Protein AF-W4GS28-F1 (afdb_monomer_lite)

Radius of gyration: 33.22 Å; chains: 1; bounding box: 72×48×75 Å

Sequence (101 aa):
MKVNGDNAYKIPHMAKVKKSRQGSLPRNVVCPREVYDMARASLAGVDTAAVVRACASELEMAASLNELSFELECIALNSESSDDVMSVLNDIGIEPISIDE

Organism: Aphanomyces astaci (NCBI:txid112090)

Structure (mmCIF, N/CA/C/O backbone):
data_AF-W4GS28-F1
#
_entry.id   AF-W4GS28-F1
#
loop_
_atom_site.group_PDB
_atom_site.id
_atom_site.type_symbol
_atom_site.label_atom_id
_atom_site.label_alt_id
_atom_site.label_comp_id
_atom_site.label_asym_id
_atom_site.label_entity_id
_atom_site.label_seq_id
_atom_site.pdbx_PDB_ins_code
_atom_site.Cartn_x
_atom_site.Cartn_y
_atom_site.Cartn_z
_atom_site.occupancy
_atom_site.B_iso_or_equiv
_atom_site.auth_seq_id
_atom_site.auth_comp_id
_atom_site.auth_asym_id
_atom_site.auth_atom_id
_atom_site.pdbx_PDB_model_num
ATOM 1 N N . MET A 1 1 ? 30.002 22.942 -20.732 1.00 42.41 1 MET A N 1
ATOM 2 C CA . MET A 1 1 ? 28.977 22.836 -19.672 1.00 42.41 1 MET A CA 1
ATOM 3 C C . MET A 1 1 ? 29.648 22.271 -18.424 1.00 42.41 1 MET A C 1
ATOM 5 O O . MET A 1 1 ? 29.962 21.090 -18.402 1.00 42.41 1 MET A O 1
ATOM 9 N N . LYS A 1 2 ? 30.007 23.125 -17.454 1.00 45.38 2 LYS A N 1
ATOM 10 C CA . LYS A 1 2 ? 30.579 22.690 -16.168 1.00 45.38 2 LYS A CA 1
ATOM 11 C C . LYS A 1 2 ? 29.417 22.337 -15.243 1.00 45.38 2 LYS A C 1
ATOM 13 O O . LYS A 1 2 ? 28.647 23.218 -14.881 1.00 45.38 2 LYS A O 1
ATOM 18 N N . VAL A 1 3 ? 29.272 21.059 -14.914 1.00 45.31 3 VAL A N 1
ATOM 19 C CA . VAL A 1 3 ? 28.339 20.605 -13.878 1.00 45.31 3 VAL A CA 1
ATOM 20 C C . VAL A 1 3 ? 29.000 20.819 -12.519 1.00 45.31 3 VAL A C 1
ATOM 22 O O . VAL A 1 3 ? 29.895 20.073 -12.135 1.00 45.31 3 VAL A O 1
ATOM 25 N N . ASN A 1 4 ? 28.588 21.882 -11.827 1.00 42.62 4 ASN A N 1
ATOM 26 C CA . ASN A 1 4 ? 28.872 22.082 -10.410 1.00 42.62 4 ASN A CA 1
ATOM 27 C C . ASN A 1 4 ? 27.854 21.261 -9.608 1.00 42.62 4 ASN A C 1
ATOM 29 O O . ASN A 1 4 ? 26.682 21.621 -9.556 1.00 42.62 4 ASN A O 1
ATOM 33 N N . GLY A 1 5 ? 28.307 20.172 -8.996 1.00 46.22 5 GLY A N 1
ATOM 34 C CA . GLY A 1 5 ? 27.572 19.449 -7.963 1.00 46.22 5 GLY A CA 1
ATOM 35 C C . GLY A 1 5 ? 28.583 18.913 -6.961 1.00 46.22 5 GLY A C 1
ATOM 36 O O . GLY A 1 5 ? 29.465 18.136 -7.331 1.00 46.22 5 GLY A O 1
ATOM 37 N N . ASP A 1 6 ? 28.521 19.385 -5.722 1.00 46.41 6 ASP A N 1
ATOM 38 C CA . ASP A 1 6 ? 29.303 18.827 -4.633 1.00 46.41 6 ASP A CA 1
ATOM 39 C C . ASP A 1 6 ? 28.721 17.458 -4.241 1.00 46.41 6 ASP A C 1
ATOM 41 O O . ASP A 1 6 ? 27.514 17.243 -4.164 1.00 46.41 6 ASP A O 1
ATOM 45 N N . ASN A 1 7 ? 29.589 16.472 -4.018 1.00 46.69 7 ASN A N 1
ATOM 46 C CA . ASN A 1 7 ? 29.184 15.127 -3.592 1.00 46.69 7 ASN A CA 1
ATOM 47 C C . ASN A 1 7 ? 28.851 15.103 -2.084 1.00 46.69 7 ASN A C 1
ATOM 49 O O . ASN A 1 7 ? 29.380 14.273 -1.342 1.00 46.69 7 ASN A O 1
ATOM 53 N N . ALA A 1 8 ? 28.008 16.030 -1.614 1.00 46.19 8 ALA A N 1
ATOM 54 C CA . ALA A 1 8 ? 27.649 16.174 -0.200 1.00 46.19 8 ALA A CA 1
ATOM 55 C C . ALA A 1 8 ? 26.852 14.974 0.345 1.00 46.19 8 ALA A C 1
ATOM 57 O O . ALA A 1 8 ? 26.868 14.701 1.544 1.00 46.19 8 ALA A O 1
ATOM 58 N N . TYR A 1 9 ? 26.234 14.181 -0.528 1.00 49.62 9 TYR A N 1
ATOM 59 C CA . TYR A 1 9 ? 25.717 12.870 -0.163 1.00 49.62 9 TYR A CA 1
ATOM 60 C C . TYR A 1 9 ? 26.805 11.845 -0.454 1.00 49.62 9 TYR A C 1
ATOM 62 O O . TYR A 1 9 ? 27.058 11.503 -1.610 1.00 49.62 9 TYR A O 1
ATOM 70 N N . LYS A 1 10 ? 27.472 11.350 0.596 1.00 50.41 10 LYS A N 1
ATOM 71 C CA . LYS A 1 10 ? 28.317 10.155 0.502 1.00 50.41 10 LYS A CA 1
ATOM 72 C C . LYS A 1 10 ? 27.470 9.039 -0.106 1.00 50.41 10 LYS A C 1
ATOM 74 O O . LYS A 1 10 ? 26.721 8.375 0.606 1.00 50.41 10 LYS A O 1
ATOM 79 N N . ILE A 1 11 ? 27.597 8.829 -1.416 1.00 55.09 11 ILE A N 1
ATOM 80 C CA . ILE A 1 11 ? 27.133 7.615 -2.082 1.00 55.09 11 ILE A CA 1
ATOM 81 C C . ILE A 1 11 ? 27.655 6.472 -1.210 1.00 55.09 11 ILE A C 1
ATOM 83 O O . ILE A 1 11 ? 28.872 6.450 -0.976 1.00 55.09 11 ILE A O 1
ATOM 87 N N . PRO A 1 12 ? 26.797 5.572 -0.685 1.00 55.41 12 PRO A N 1
ATOM 88 C CA . PRO A 1 12 ? 27.250 4.469 0.144 1.00 55.41 12 PRO A CA 1
ATOM 89 C C . PRO A 1 12 ? 28.410 3.819 -0.586 1.00 55.41 12 PRO A C 1
ATOM 91 O O . PRO A 1 12 ? 28.261 3.375 -1.730 1.00 55.41 12 PRO A O 1
ATOM 94 N N . HIS A 1 13 ? 29.599 3.874 0.016 1.00 58.72 13 HIS A N 1
ATOM 95 C CA . HIS A 1 13 ? 30.804 3.372 -0.615 1.00 58.72 13 HIS A CA 1
ATOM 96 C C . HIS A 1 13 ? 30.653 1.852 -0.582 1.00 58.72 13 HIS A C 1
ATOM 98 O O . HIS A 1 13 ? 31.130 1.189 0.333 1.00 58.72 13 HIS A O 1
ATOM 104 N N . MET A 1 14 ? 29.923 1.298 -1.559 1.00 65.81 14 MET A N 1
ATOM 105 C CA . MET A 1 14 ? 29.505 -0.107 -1.704 1.00 65.81 14 MET A CA 1
ATO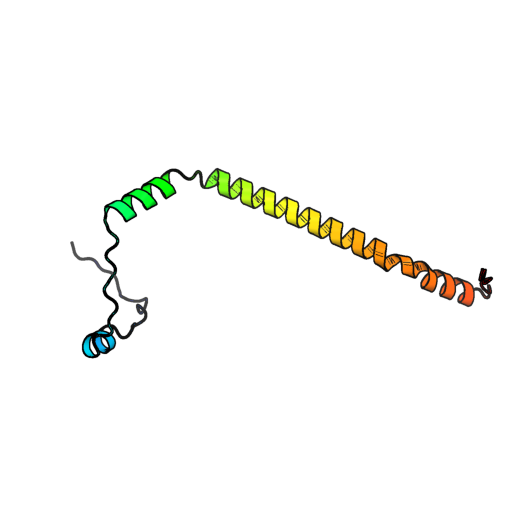M 106 C C . MET A 1 14 ? 30.698 -1.053 -1.925 1.00 65.81 14 MET A C 1
ATOM 108 O O . MET A 1 14 ? 30.573 -2.132 -2.504 1.00 65.81 14 MET A O 1
ATOM 112 N N . ALA A 1 15 ? 31.885 -0.600 -1.520 1.00 75.31 15 ALA A N 1
ATOM 113 C CA . ALA A 1 15 ? 33.176 -1.213 -1.675 1.00 75.31 15 ALA A CA 1
ATOM 114 C C . ALA A 1 15 ? 33.409 -1.657 -3.123 1.00 75.31 15 ALA A C 1
ATOM 116 O O . ALA A 1 15 ? 34.039 -2.681 -3.345 1.00 75.31 15 ALA A O 1
ATOM 117 N N . LYS A 1 16 ? 32.911 -0.895 -4.116 1.00 72.81 16 LYS A N 1
ATOM 118 C CA . LYS A 1 16 ? 32.949 -1.281 -5.539 1.00 72.81 16 LYS A CA 1
ATOM 119 C C . LYS A 1 16 ? 34.367 -1.638 -5.991 1.00 72.81 16 LYS A C 1
ATOM 121 O O . LYS A 1 16 ? 34.565 -2.649 -6.650 1.00 72.81 16 LYS A O 1
ATOM 126 N N . VAL A 1 17 ? 35.364 -0.873 -5.541 1.00 75.12 17 VAL A N 1
ATOM 127 C CA . VAL A 1 17 ? 36.788 -1.154 -5.789 1.00 75.12 17 VAL A CA 1
ATOM 128 C C . VAL A 1 17 ? 37.241 -2.467 -5.132 1.00 75.12 17 VAL A C 1
ATOM 130 O O . VAL A 1 17 ? 37.891 -3.278 -5.783 1.00 75.12 17 VAL A O 1
ATOM 133 N N . LYS A 1 18 ? 36.870 -2.720 -3.868 1.00 80.19 18 LYS A N 1
ATOM 134 C CA . LYS A 1 18 ? 37.193 -3.966 -3.143 1.00 80.19 18 LYS A CA 1
ATOM 135 C C . LYS A 1 18 ? 36.521 -5.184 -3.787 1.00 80.19 18 LYS A C 1
ATOM 137 O O . LYS A 1 18 ? 37.191 -6.179 -4.026 1.00 80.19 18 LYS A O 1
ATOM 142 N N . LYS A 1 19 ? 35.230 -5.085 -4.116 1.00 75.94 19 LYS A N 1
ATOM 143 C CA . LYS A 1 19 ? 34.465 -6.135 -4.801 1.00 75.94 19 LYS A CA 1
ATOM 144 C C . LYS A 1 19 ? 35.008 -6.406 -6.204 1.00 75.94 19 LYS A C 1
ATOM 146 O O . LYS A 1 19 ? 35.102 -7.557 -6.599 1.00 75.94 19 LYS A O 1
ATOM 151 N N . SER A 1 20 ? 35.441 -5.366 -6.923 1.00 74.62 20 SER A N 1
ATOM 152 C CA . SER A 1 20 ? 36.089 -5.509 -8.235 1.00 74.62 20 SER A CA 1
ATOM 153 C C . SER A 1 20 ? 37.389 -6.306 -8.132 1.00 74.62 20 SER A C 1
ATOM 155 O O . SER A 1 20 ? 37.560 -7.292 -8.841 1.00 74.62 20 SER A O 1
ATOM 157 N N . ARG A 1 21 ? 38.258 -5.964 -7.165 1.00 83.00 21 ARG A N 1
ATOM 158 C CA . ARG A 1 21 ? 39.486 -6.730 -6.875 1.00 83.00 21 ARG A CA 1
ATOM 159 C C . ARG A 1 21 ? 39.206 -8.189 -6.500 1.00 83.00 21 ARG A C 1
ATOM 161 O O . ARG A 1 21 ? 40.029 -9.048 -6.778 1.00 83.00 21 ARG A O 1
ATOM 168 N N . GLN A 1 22 ? 38.066 -8.458 -5.866 1.00 86.69 22 GLN A N 1
ATOM 169 C CA . GLN A 1 22 ? 37.626 -9.800 -5.470 1.00 86.69 22 GLN A CA 1
ATOM 170 C C . GLN A 1 22 ? 36.823 -10.531 -6.563 1.00 86.69 22 GLN A C 1
ATOM 172 O O . GLN A 1 22 ? 36.324 -11.621 -6.304 1.00 86.69 22 GLN A O 1
ATOM 177 N N . GLY A 1 23 ? 36.628 -9.936 -7.748 1.00 80.38 23 GLY A N 1
ATOM 178 C CA . GLY A 1 23 ? 35.780 -10.497 -8.811 1.00 80.38 23 GLY A CA 1
ATOM 179 C C . GLY A 1 23 ? 34.288 -10.598 -8.456 1.00 80.38 23 GLY A C 1
ATOM 180 O O . GLY A 1 23 ? 33.505 -11.135 -9.230 1.00 80.38 23 GLY A O 1
ATOM 181 N N . SER A 1 24 ? 33.878 -10.067 -7.303 1.00 81.19 24 SER A N 1
ATOM 182 C CA . SER A 1 24 ? 32.522 -10.137 -6.751 1.00 81.19 24 SER A CA 1
ATOM 183 C C . SER A 1 24 ? 31.730 -8.848 -6.960 1.00 81.19 24 SER A C 1
ATOM 185 O O . SER A 1 24 ? 30.679 -8.652 -6.345 1.00 81.19 24 SER A O 1
ATOM 187 N N . LEU A 1 25 ? 32.237 -7.925 -7.790 1.00 75.69 25 LEU A N 1
ATOM 188 C CA . LEU A 1 25 ? 31.494 -6.727 -8.158 1.00 75.69 25 LEU A CA 1
ATOM 189 C 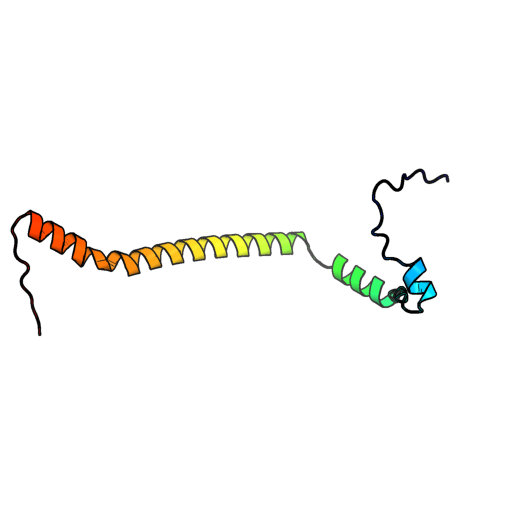C . LEU A 1 25 ? 30.273 -7.167 -8.968 1.00 75.69 25 LEU A C 1
ATOM 191 O O . LEU A 1 25 ? 30.455 -7.704 -10.063 1.00 75.69 25 LEU A O 1
ATOM 195 N N . PRO A 1 26 ? 29.043 -6.940 -8.469 1.00 74.69 26 PRO A N 1
ATOM 196 C CA . PRO A 1 26 ? 27.860 -7.245 -9.249 1.00 74.69 26 PRO A CA 1
ATOM 197 C C . PRO A 1 26 ? 27.966 -6.498 -10.574 1.00 74.69 26 PRO A C 1
ATOM 199 O O . PRO A 1 26 ? 28.268 -5.298 -10.584 1.00 74.69 26 PRO A O 1
ATOM 202 N N . ARG A 1 27 ? 27.754 -7.197 -11.693 1.00 68.38 27 ARG A N 1
ATOM 203 C CA . ARG A 1 27 ? 27.591 -6.515 -12.977 1.00 68.38 27 ARG A CA 1
ATOM 204 C C . ARG A 1 27 ? 26.470 -5.500 -12.787 1.00 68.38 27 ARG A C 1
ATOM 206 O O . ARG A 1 27 ? 25.411 -5.859 -12.274 1.00 68.38 27 ARG A O 1
ATOM 213 N N . ASN A 1 28 ? 26.702 -4.245 -13.178 1.00 63.28 28 ASN A N 1
ATOM 214 C CA . ASN A 1 28 ? 25.586 -3.333 -13.391 1.00 63.28 28 ASN A CA 1
ATOM 215 C C . ASN A 1 28 ? 24.653 -4.060 -14.359 1.00 63.28 28 ASN A C 1
ATOM 217 O O . ASN A 1 28 ? 25.033 -4.314 -15.503 1.00 63.28 28 ASN A O 1
ATOM 221 N N . VAL A 1 29 ? 23.480 -4.465 -13.882 1.00 62.81 29 VAL A N 1
ATOM 222 C CA . VAL A 1 29 ? 22.428 -4.984 -14.746 1.00 62.81 29 VAL A CA 1
ATOM 223 C C . VAL A 1 29 ? 21.954 -3.769 -15.521 1.00 62.81 29 VAL A C 1
ATOM 225 O O . VAL A 1 29 ? 21.184 -2.952 -15.025 1.00 62.81 29 VAL A O 1
ATOM 228 N N . VAL A 1 30 ? 22.537 -3.568 -16.701 1.00 74.12 30 VAL A N 1
ATOM 229 C CA . VAL A 1 30 ? 21.992 -2.616 -17.658 1.00 74.12 30 VAL A CA 1
ATOM 230 C C . VAL A 1 30 ? 20.615 -3.159 -17.995 1.00 74.12 30 VAL A C 1
ATOM 232 O O . VAL A 1 30 ? 20.503 -4.234 -18.583 1.00 74.12 30 VAL A O 1
ATOM 235 N N . CYS A 1 31 ? 19.576 -2.461 -17.539 1.00 80.19 31 CYS A N 1
ATOM 236 C CA . CYS A 1 31 ? 18.209 -2.808 -17.889 1.00 80.19 31 CYS A CA 1
ATOM 237 C C . CYS A 1 31 ? 18.092 -2.748 -19.420 1.00 80.19 31 CYS A C 1
ATOM 239 O O . CYS A 1 31 ? 18.438 -1.709 -19.997 1.00 80.19 31 CYS A O 1
ATOM 241 N N . PRO A 1 32 ? 17.662 -3.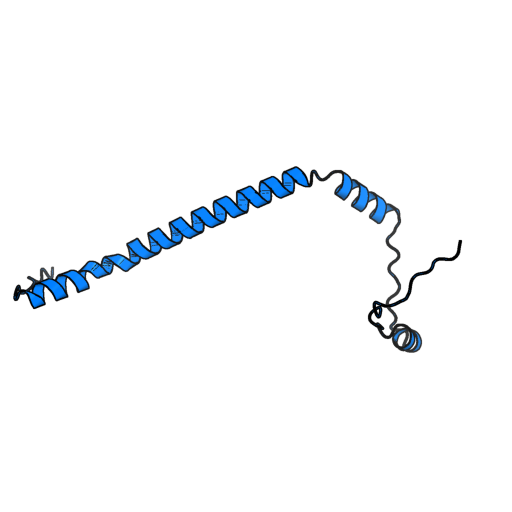832 -20.092 1.00 90.88 32 PRO A N 1
ATOM 242 C CA . PRO A 1 32 ? 17.410 -3.791 -21.522 1.00 90.88 32 PRO A CA 1
ATOM 243 C C . PRO A 1 32 ? 16.454 -2.649 -21.849 1.00 90.88 32 PRO A C 1
ATOM 245 O O . PRO A 1 32 ? 15.464 -2.431 -21.147 1.00 90.88 32 PRO A O 1
ATOM 248 N N . ARG A 1 33 ? 16.755 -1.910 -22.918 1.00 89.88 33 ARG A N 1
ATOM 249 C CA . ARG A 1 33 ? 16.015 -0.692 -23.265 1.00 89.88 33 ARG A CA 1
ATOM 250 C C . ARG A 1 33 ? 14.518 -0.959 -23.447 1.00 89.88 33 ARG A C 1
ATOM 252 O O . ARG A 1 33 ? 13.706 -0.179 -22.972 1.00 89.88 33 ARG A O 1
ATOM 259 N N . GLU A 1 34 ? 14.179 -2.101 -24.032 1.00 93.19 34 GLU A N 1
ATOM 260 C CA . GLU A 1 34 ? 12.799 -2.550 -24.236 1.00 93.19 34 GLU A CA 1
ATOM 261 C C . GLU A 1 34 ? 12.045 -2.768 -22.918 1.00 93.19 34 GLU A C 1
ATOM 263 O O . GLU A 1 34 ? 10.905 -2.331 -22.779 1.00 93.19 34 GLU A O 1
ATOM 268 N N . VAL A 1 35 ? 12.692 -3.379 -21.918 1.00 91.50 35 VAL A N 1
ATOM 269 C CA . VAL A 1 35 ? 12.103 -3.595 -20.584 1.00 91.50 35 VAL A CA 1
ATOM 270 C C . VAL A 1 35 ? 11.864 -2.257 -19.888 1.00 91.50 35 VAL A C 1
ATOM 272 O O . VAL A 1 35 ? 10.814 -2.045 -19.283 1.00 91.50 35 VAL A O 1
ATOM 275 N N . TYR A 1 36 ? 12.819 -1.332 -20.006 1.00 91.12 36 TYR A N 1
ATOM 276 C CA . TYR A 1 36 ? 12.673 0.017 -19.469 1.00 91.12 36 TYR A CA 1
ATOM 277 C C . TYR A 1 36 ? 11.513 0.773 -20.129 1.00 91.12 36 TYR A C 1
ATOM 279 O O . TYR A 1 36 ? 10.673 1.334 -19.426 1.00 91.12 36 TYR A O 1
ATOM 287 N N . ASP A 1 37 ? 11.447 0.776 -21.461 1.00 94.94 37 ASP A N 1
ATOM 288 C CA . ASP A 1 37 ? 10.419 1.508 -22.201 1.00 94.94 37 ASP A CA 1
ATOM 289 C C . ASP A 1 37 ? 9.021 0.913 -21.942 1.00 94.94 37 ASP A C 1
ATOM 291 O O . ASP A 1 37 ? 8.067 1.665 -21.748 1.00 94.94 37 ASP A O 1
ATOM 295 N N . MET A 1 38 ? 8.911 -0.415 -21.816 1.00 94.00 38 MET A N 1
ATOM 296 C CA 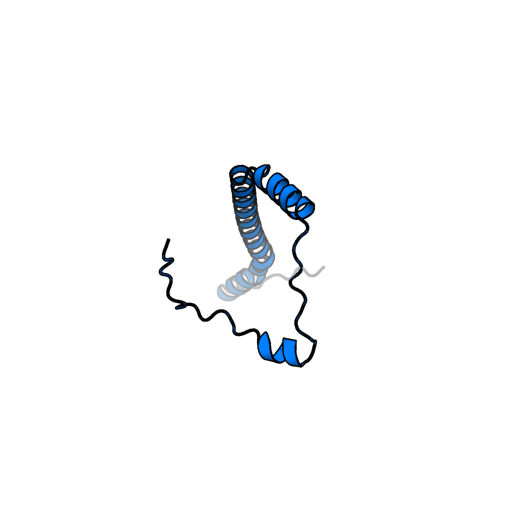. MET A 1 38 ? 7.675 -1.101 -21.423 1.00 94.00 38 MET A CA 1
ATOM 297 C C . MET A 1 38 ? 7.221 -0.711 -20.011 1.00 94.00 38 MET A C 1
ATOM 299 O O . MET A 1 38 ? 6.068 -0.326 -19.817 1.00 94.00 38 MET A O 1
ATOM 303 N N . ALA A 1 39 ? 8.120 -0.767 -19.024 1.00 90.88 39 ALA A N 1
ATOM 304 C CA . ALA A 1 39 ? 7.803 -0.384 -17.649 1.00 90.88 39 ALA A CA 1
ATOM 305 C C . ALA A 1 39 ? 7.418 1.098 -17.554 1.00 90.88 39 ALA A C 1
ATOM 307 O O . ALA A 1 39 ? 6.470 1.457 -16.857 1.00 90.88 39 ALA A O 1
ATOM 308 N N . ARG A 1 40 ? 8.116 1.962 -18.298 1.00 93.19 40 ARG A N 1
ATOM 309 C CA . ARG A 1 40 ? 7.817 3.392 -18.373 1.00 93.19 40 ARG A CA 1
ATOM 310 C C . ARG A 1 40 ? 6.452 3.659 -19.005 1.00 93.19 40 ARG A C 1
ATOM 312 O O . ARG A 1 40 ? 5.723 4.498 -18.490 1.00 93.19 40 ARG A O 1
ATOM 319 N N . ALA A 1 41 ? 6.110 2.973 -20.094 1.00 93.56 41 ALA A N 1
ATOM 320 C CA . ALA A 1 41 ? 4.800 3.095 -20.731 1.00 93.56 41 ALA A CA 1
ATOM 321 C C . ALA A 1 41 ? 3.679 2.612 -19.800 1.00 93.56 41 ALA A C 1
ATOM 323 O O . ALA A 1 41 ? 2.665 3.290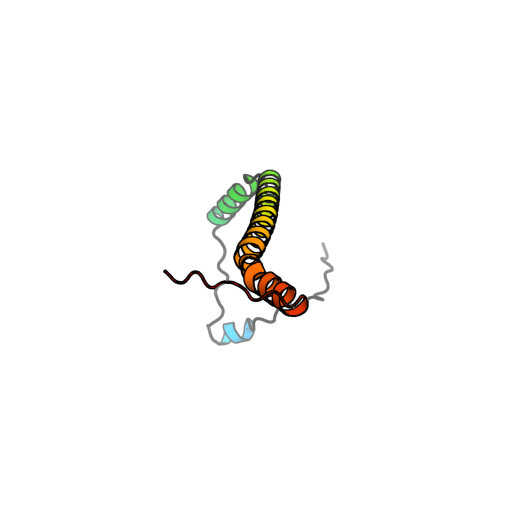 -19.668 1.00 93.56 41 ALA A O 1
ATOM 324 N N . SER A 1 42 ? 3.904 1.495 -19.102 1.00 91.81 42 SER A N 1
ATOM 325 C CA . SER A 1 42 ? 2.986 0.982 -18.081 1.00 91.81 42 SER A CA 1
ATOM 326 C C . SER A 1 42 ? 2.752 2.014 -16.972 1.00 91.81 42 SER A C 1
ATOM 328 O O . SER A 1 42 ? 1.613 2.380 -16.708 1.00 91.81 42 SER A O 1
ATOM 330 N N . LEU A 1 43 ? 3.825 2.583 -16.409 1.00 89.88 43 LEU A N 1
ATOM 331 C CA . LEU A 1 43 ? 3.747 3.639 -15.392 1.00 89.88 43 LEU A CA 1
ATOM 332 C C . LEU A 1 43 ? 3.042 4.906 -15.893 1.00 89.88 43 LEU A C 1
ATOM 334 O O . LEU A 1 43 ? 2.279 5.511 -15.149 1.00 89.88 43 LEU A O 1
ATOM 338 N N . ALA A 1 44 ? 3.285 5.310 -17.141 1.00 89.31 44 ALA A N 1
ATOM 339 C CA . ALA A 1 44 ? 2.649 6.486 -17.732 1.00 89.31 44 ALA A CA 1
ATOM 340 C C . ALA A 1 44 ? 1.144 6.291 -17.985 1.00 89.31 44 ALA A C 1
ATOM 342 O O . ALA A 1 44 ? 0.408 7.272 -18.027 1.00 89.31 44 ALA A O 1
ATOM 343 N N . GLY A 1 45 ? 0.695 5.044 -18.158 1.00 84.56 45 GLY A N 1
ATOM 344 C CA . GLY A 1 45 ? -0.716 4.699 -18.322 1.00 84.56 45 GLY A CA 1
ATOM 345 C C . GLY A 1 45 ? -1.505 4.627 -17.013 1.00 84.56 45 GLY A C 1
ATOM 346 O O . GLY A 1 45 ? -2.727 4.507 -17.057 1.00 84.56 45 GLY A O 1
ATOM 347 N N . VAL A 1 46 ? -0.842 4.696 -15.854 1.00 91.19 46 VAL A N 1
ATOM 348 C CA . VAL A 1 46 ? -1.518 4.678 -14.552 1.00 91.19 46 VAL A CA 1
ATOM 349 C C . VAL A 1 46 ? -2.088 6.060 -14.243 1.00 91.19 46 VAL A C 1
ATOM 351 O O . VAL A 1 46 ? -1.346 7.032 -14.101 1.00 91.19 46 VAL A O 1
ATOM 354 N N . ASP A 1 47 ? -3.406 6.136 -14.051 1.00 91.69 47 ASP A N 1
ATOM 355 C CA . ASP A 1 47 ? -4.040 7.300 -13.428 1.00 91.69 47 ASP A CA 1
ATOM 356 C C . ASP A 1 47 ? -3.740 7.288 -11.923 1.00 91.69 47 ASP A C 1
ATOM 358 O O . ASP A 1 47 ? -4.447 6.695 -11.105 1.00 91.69 47 ASP A O 1
ATOM 362 N N . THR A 1 48 ? -2.647 7.949 -11.557 1.00 90.19 48 THR A N 1
ATOM 363 C CA . THR A 1 48 ? -2.200 8.061 -10.167 1.00 90.19 48 THR A CA 1
ATOM 364 C C . THR A 1 48 ? -3.234 8.755 -9.285 1.00 90.19 48 THR A C 1
ATOM 366 O O . THR A 1 48 ? -3.348 8.416 -8.109 1.00 90.19 48 THR A O 1
ATOM 369 N N . ALA A 1 49 ? -4.034 9.673 -9.834 1.00 92.25 49 ALA A N 1
ATOM 370 C CA . ALA A 1 49 ? -5.074 10.355 -9.079 1.00 92.25 49 ALA A CA 1
ATOM 371 C C . ALA A 1 49 ? -6.237 9.406 -8.757 1.00 92.25 49 ALA A C 1
ATOM 373 O O . ALA A 1 49 ? -6.771 9.454 -7.649 1.00 92.25 49 ALA A O 1
ATOM 374 N N . ALA A 1 50 ? -6.613 8.524 -9.688 1.00 94.31 50 ALA A N 1
ATOM 375 C CA . ALA A 1 50 ? -7.590 7.470 -9.418 1.00 94.31 50 ALA A CA 1
ATOM 376 C C . ALA A 1 50 ? -7.100 6.497 -8.340 1.00 94.31 50 ALA A C 1
ATOM 378 O O . ALA A 1 50 ? -7.854 6.200 -7.417 1.00 94.31 50 ALA A O 1
ATOM 379 N N . VAL A 1 51 ? -5.835 6.070 -8.407 1.00 94.62 51 VAL A N 1
ATOM 380 C CA . VAL A 1 51 ? -5.239 5.178 -7.396 1.00 94.62 51 VAL A CA 1
ATOM 381 C C . VAL A 1 51 ? -5.218 5.834 -6.014 1.00 94.62 51 VAL A C 1
ATOM 383 O O . VAL A 1 51 ? -5.579 5.199 -5.028 1.00 94.62 51 VAL A O 1
ATOM 386 N N . VAL A 1 52 ? -4.855 7.117 -5.926 1.00 95.94 52 VAL A N 1
ATOM 387 C CA . VAL A 1 52 ? -4.867 7.855 -4.652 1.00 95.94 52 VAL A CA 1
ATOM 388 C C . VAL A 1 52 ? -6.282 7.969 -4.086 1.00 95.94 52 VAL A C 1
ATOM 390 O O . VAL A 1 52 ? -6.466 7.760 -2.890 1.00 95.94 52 VAL A O 1
ATOM 393 N N . ARG A 1 53 ? -7.291 8.251 -4.923 1.00 97.31 53 ARG A N 1
ATOM 394 C CA . ARG A 1 53 ? -8.695 8.284 -4.477 1.00 97.31 53 ARG A CA 1
ATOM 395 C C . ARG A 1 53 ? -9.172 6.922 -3.975 1.00 97.31 53 ARG A C 1
ATOM 397 O O . ARG A 1 53 ? -9.815 6.871 -2.933 1.00 97.31 53 ARG A O 1
ATOM 404 N N . ALA A 1 54 ? -8.843 5.845 -4.687 1.00 97.19 54 ALA A N 1
ATOM 405 C CA . ALA A 1 54 ? -9.181 4.487 -4.265 1.00 97.19 54 ALA A CA 1
ATOM 406 C C . ALA A 1 54 ? -8.542 4.155 -2.908 1.00 97.19 54 ALA A C 1
ATOM 408 O O . ALA A 1 54 ? -9.241 3.750 -1.989 1.00 97.19 54 ALA A O 1
ATOM 409 N N . CYS A 1 55 ? -7.250 4.448 -2.748 1.00 97.19 55 CYS A N 1
ATOM 410 C CA . CYS A 1 55 ? -6.529 4.250 -1.491 1.00 97.19 55 CYS A CA 1
ATOM 411 C C . CYS A 1 55 ? -7.133 5.063 -0.330 1.00 97.19 55 CYS A C 1
ATOM 413 O O . CYS A 1 55 ? -7.302 4.544 0.770 1.00 97.19 55 CYS A O 1
ATOM 415 N N . ALA A 1 56 ? -7.511 6.323 -0.570 1.00 97.62 56 ALA A N 1
ATOM 416 C CA . ALA A 1 56 ? -8.161 7.150 0.445 1.00 97.62 56 ALA A CA 1
ATOM 417 C C . ALA A 1 56 ? -9.518 6.569 0.880 1.00 97.62 56 ALA A C 1
ATOM 419 O O . ALA A 1 56 ? -9.798 6.507 2.073 1.00 97.62 56 ALA A O 1
ATOM 420 N N . SER A 1 57 ? -10.321 6.094 -0.078 1.00 97.50 57 SER A N 1
ATOM 421 C CA . SER A 1 57 ? -11.601 5.435 0.203 1.00 97.50 57 SER A CA 1
ATOM 422 C C . SER A 1 57 ? -11.421 4.124 0.974 1.00 97.50 57 SER A C 1
ATOM 424 O O . SER A 1 57 ? -12.168 3.866 1.913 1.00 97.50 57 SER A O 1
ATOM 426 N N . GLU A 1 58 ? -10.421 3.311 0.6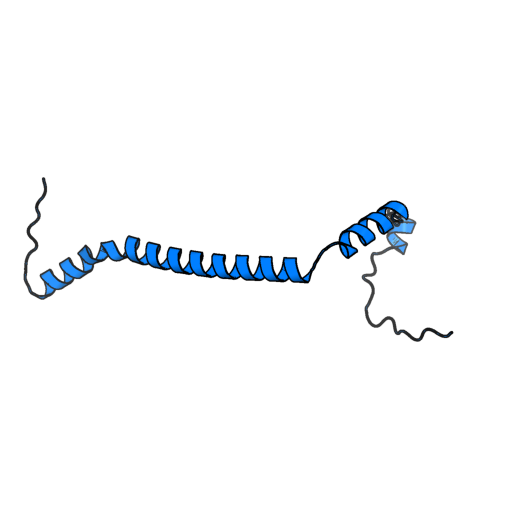25 1.00 97.75 58 GLU A N 1
ATOM 427 C CA . GLU A 1 58 ? -10.091 2.085 1.363 1.00 97.75 58 GLU A CA 1
ATOM 428 C C . GLU A 1 58 ? -9.695 2.380 2.813 1.00 97.75 58 GLU A C 1
ATOM 430 O O . GLU A 1 58 ? -10.143 1.689 3.727 1.00 97.75 58 GLU A O 1
ATOM 435 N N . LEU A 1 59 ? -8.898 3.428 3.035 1.00 98.12 59 LEU A N 1
ATOM 436 C CA . LEU A 1 59 ? -8.467 3.833 4.371 1.00 98.12 59 LEU A CA 1
ATOM 437 C C . LEU A 1 59 ? -9.633 4.355 5.222 1.00 98.12 59 LEU A C 1
ATOM 439 O O . LEU A 1 59 ? -9.710 4.034 6.406 1.00 98.12 59 LEU A O 1
ATOM 443 N N . GLU A 1 60 ? -10.552 5.112 4.622 1.00 98.12 60 GLU A N 1
ATOM 444 C CA . GLU A 1 60 ? -11.780 5.567 5.283 1.00 98.12 60 GLU A CA 1
ATOM 445 C C . GLU A 1 60 ? -12.653 4.381 5.713 1.00 98.12 60 GLU A C 1
ATOM 447 O O . GLU A 1 60 ? -13.017 4.275 6.883 1.00 98.12 60 GLU A O 1
ATOM 452 N N . MET A 1 61 ? -12.910 3.432 4.806 1.00 97.56 61 MET A N 1
ATOM 453 C CA . MET A 1 61 ? -13.672 2.223 5.136 1.00 97.56 61 MET A CA 1
ATOM 454 C C . MET A 1 61 ? -12.997 1.397 6.236 1.00 97.56 61 MET A C 1
ATOM 456 O O . MET A 1 61 ? -13.677 0.877 7.120 1.00 97.56 61 MET A O 1
ATOM 460 N N . ALA A 1 62 ? -11.667 1.275 6.202 1.00 98.00 62 ALA A N 1
ATOM 461 C CA . ALA A 1 62 ? -10.915 0.565 7.231 1.00 98.00 62 ALA A CA 1
ATOM 462 C C . ALA A 1 62 ? -11.044 1.240 8.605 1.00 98.00 62 ALA A C 1
ATOM 464 O O . ALA A 1 62 ? -11.182 0.545 9.612 1.00 98.00 62 ALA A O 1
ATOM 465 N N . ALA A 1 63 ? -11.049 2.576 8.652 1.00 98.06 63 ALA A N 1
ATOM 466 C CA . ALA A 1 63 ? -11.277 3.321 9.886 1.00 98.06 63 ALA A CA 1
ATOM 467 C C . ALA A 1 63 ? -12.686 3.065 10.446 1.00 98.06 63 ALA A C 1
ATOM 469 O O . ALA A 1 63 ? -12.812 2.736 11.624 1.00 98.06 63 ALA A O 1
ATOM 470 N N . SER A 1 64 ? -13.721 3.119 9.600 1.00 98.00 64 SER A N 1
ATOM 471 C CA . SER A 1 64 ? -15.100 2.819 10.014 1.00 98.00 64 SER A CA 1
ATOM 472 C C . SER A 1 64 ? -15.275 1.376 10.494 1.00 98.00 64 SER A C 1
ATOM 474 O O . SER A 1 64 ? -15.965 1.129 11.478 1.00 98.00 64 SER A O 1
ATOM 476 N N . LEU A 1 65 ? -14.635 0.405 9.833 1.00 97.75 65 LEU A N 1
ATOM 477 C CA . LEU A 1 65 ? -14.664 -0.992 10.275 1.00 97.75 65 LEU A CA 1
ATOM 478 C C . LEU A 1 65 ? -13.974 -1.182 11.625 1.00 97.75 65 LEU A C 1
ATOM 480 O O . LEU A 1 65 ? -14.451 -1.959 12.447 1.00 97.75 65 LEU A O 1
ATOM 484 N N . ASN A 1 66 ? -12.865 -0.481 11.861 1.00 97.69 66 ASN A N 1
ATOM 485 C CA . ASN A 1 66 ? -12.171 -0.529 13.141 1.00 97.69 66 ASN A CA 1
ATOM 486 C C . ASN A 1 66 ? -13.018 0.078 14.270 1.00 97.69 66 ASN A C 1
ATOM 488 O O . ASN A 1 66 ? -13.077 -0.495 15.353 1.00 97.69 66 ASN A O 1
ATOM 492 N N . GLU A 1 67 ? -13.687 1.204 14.014 1.00 97.56 67 GLU A N 1
ATOM 493 C CA . GLU A 1 67 ? -14.631 1.817 14.957 1.00 97.56 67 GLU A CA 1
ATOM 494 C C . GLU A 1 67 ? -15.777 0.858 15.300 1.00 97.56 67 GLU A C 1
ATOM 496 O O . GLU A 1 67 ? -15.993 0.554 16.471 1.00 97.56 67 GLU A O 1
ATOM 501 N N . LEU A 1 68 ? -16.427 0.277 14.287 1.00 96.50 68 LEU A N 1
ATOM 502 C CA . LEU A 1 68 ? -17.482 -0.714 14.499 1.00 96.50 68 LEU A CA 1
ATOM 503 C C . LEU A 1 68 ? -16.976 -1.946 15.266 1.00 96.50 68 LEU A C 1
ATOM 505 O O . LEU A 1 68 ? -17.671 -2.465 16.135 1.00 96.50 68 LEU A O 1
ATOM 509 N N . SER A 1 69 ? -15.768 -2.428 14.960 1.00 96.25 69 SER A N 1
ATOM 510 C CA . SER A 1 69 ? -15.166 -3.561 15.672 1.00 96.25 69 SER A CA 1
ATOM 511 C C . SER A 1 69 ? -14.968 -3.253 17.153 1.00 96.25 69 SER A C 1
ATOM 513 O O . SER A 1 69 ? -15.231 -4.118 17.985 1.00 96.25 69 SER A O 1
ATOM 515 N N . PHE A 1 70 ? -14.524 -2.038 17.476 1.00 94.56 70 PHE A N 1
ATOM 516 C CA . PHE A 1 70 ? -14.362 -1.593 18.854 1.00 94.56 70 PHE A CA 1
ATOM 517 C C . PHE A 1 70 ? -15.709 -1.520 19.580 1.00 94.56 70 PHE A C 1
ATOM 519 O O . PHE A 1 70 ? -15.836 -2.032 20.688 1.00 94.56 70 PHE A O 1
ATOM 526 N N . GLU A 1 71 ? -16.740 -0.953 18.950 1.00 93.44 71 GLU A N 1
ATOM 527 C CA . GLU A 1 71 ? -18.084 -0.911 19.538 1.00 93.44 71 GLU A CA 1
ATOM 528 C C . GLU A 1 71 ? -18.637 -2.314 19.810 1.00 93.44 71 GLU A C 1
ATOM 530 O O . GLU A 1 71 ? -19.188 -2.571 20.881 1.00 93.44 71 GLU A O 1
ATOM 535 N N . LEU A 1 72 ? -18.460 -3.241 18.865 1.00 91.50 72 LEU A N 1
ATOM 536 C CA . LEU A 1 72 ? -18.878 -4.632 19.028 1.00 91.50 72 LEU A CA 1
ATOM 537 C C . LEU A 1 72 ? -18.111 -5.335 20.151 1.00 91.50 72 LEU A C 1
ATOM 539 O O . LEU A 1 72 ? -18.715 -6.095 20.906 1.00 91.50 72 LEU A O 1
ATOM 543 N N . GLU A 1 73 ? -16.812 -5.070 20.290 1.00 90.25 73 GLU A N 1
ATOM 544 C CA . GLU A 1 73 ? -16.004 -5.566 21.404 1.00 90.25 73 GLU A CA 1
ATOM 545 C C . GLU A 1 73 ? -16.510 -5.008 22.739 1.00 90.25 73 GLU A C 1
ATOM 547 O O . GLU A 1 73 ? -16.738 -5.775 23.671 1.00 90.25 73 GLU A O 1
ATOM 552 N N . CYS A 1 74 ? -16.797 -3.705 22.823 1.00 85.50 74 CYS A N 1
ATOM 553 C CA . CYS A 1 74 ? -17.408 -3.112 24.010 1.00 85.50 74 CYS A CA 1
ATOM 554 C C . CYS A 1 74 ? -18.753 -3.760 24.346 1.00 85.50 74 CYS A C 1
ATOM 556 O O . CYS A 1 74 ? -19.002 -4.049 25.507 1.00 85.50 74 CYS A O 1
ATOM 558 N N . ILE A 1 75 ? -19.622 -4.011 23.365 1.00 84.56 75 ILE A N 1
ATOM 559 C CA . ILE A 1 75 ? -20.914 -4.672 23.605 1.00 84.56 75 ILE A CA 1
ATOM 560 C C . ILE A 1 75 ? -20.710 -6.109 24.100 1.00 84.56 75 ILE A C 1
ATOM 562 O O . ILE A 1 75 ? -21.382 -6.527 25.041 1.00 84.56 75 ILE A O 1
ATOM 566 N N . ALA A 1 76 ? -19.785 -6.851 23.488 1.00 82.69 76 ALA A N 1
ATOM 567 C CA . ALA A 1 76 ? -19.479 -8.226 23.869 1.00 82.69 76 ALA A CA 1
ATOM 568 C C . ALA A 1 76 ? -18.876 -8.324 25.279 1.00 82.69 76 ALA A C 1
ATOM 570 O O . ALA A 1 76 ? -19.185 -9.268 25.997 1.00 82.69 76 ALA A O 1
ATOM 571 N N . LEU A 1 77 ? -18.044 -7.359 25.680 1.00 76.19 77 LEU A N 1
ATOM 572 C CA . LEU A 1 77 ? -17.407 -7.324 27.001 1.00 76.19 77 LEU A CA 1
ATOM 573 C C . LEU A 1 77 ? -18.306 -6.686 28.078 1.00 76.19 77 LEU A C 1
ATOM 575 O O . LEU A 1 77 ? -18.272 -7.104 29.231 1.00 76.19 77 LEU A O 1
ATOM 579 N N . ASN A 1 78 ? -19.188 -5.747 27.719 1.00 63.06 78 ASN A N 1
ATOM 580 C CA . ASN A 1 78 ? -20.159 -5.135 28.640 1.00 63.06 78 ASN A CA 1
ATOM 581 C C . ASN A 1 78 ? -21.313 -6.081 29.042 1.00 63.06 78 ASN A C 1
ATOM 583 O O . ASN A 1 78 ? -22.201 -5.685 29.806 1.00 63.06 78 ASN A O 1
ATOM 587 N N . SER A 1 79 ? -21.313 -7.346 28.596 1.00 56.25 79 SER A N 1
ATOM 588 C CA . SER A 1 79 ? -22.174 -8.376 29.194 1.00 56.25 79 SER A CA 1
ATOM 589 C C . SER A 1 79 ? -21.803 -8.685 30.653 1.00 56.25 79 SER A C 1
ATOM 591 O O . SER A 1 79 ? -22.589 -9.319 31.351 1.00 56.25 79 SER A O 1
ATOM 593 N N . GLU A 1 80 ? -20.654 -8.202 31.141 1.00 55.56 80 GLU A N 1
ATOM 594 C CA . GLU A 1 80 ? -20.278 -8.230 32.563 1.00 55.56 80 GLU A CA 1
ATOM 595 C C . GLU A 1 80 ? -21.019 -7.194 33.428 1.00 55.56 80 GLU A C 1
ATOM 597 O O . GLU A 1 80 ? -20.804 -7.144 34.634 1.00 55.56 80 GLU A O 1
ATOM 602 N N . SER A 1 81 ? -21.986 -6.436 32.889 1.00 54.38 81 SER A N 1
ATOM 603 C CA . SER A 1 81 ? -22.918 -5.665 33.737 1.00 54.38 81 SER A CA 1
ATOM 604 C C . SER A 1 81 ? -23.727 -6.541 34.706 1.00 54.38 81 SER A C 1
ATOM 606 O O . SER A 1 81 ? -24.348 -6.015 35.624 1.00 54.38 81 SER A O 1
ATOM 608 N N . SER A 1 82 ? -23.691 -7.871 34.566 1.00 55.72 82 SER A N 1
ATOM 609 C CA . SER A 1 82 ? -24.106 -8.783 35.633 1.00 55.72 82 SER A CA 1
ATOM 610 C C . SER A 1 82 ? -23.311 -8.552 36.924 1.00 55.72 82 SER A C 1
ATOM 612 O O . SER A 1 82 ? -23.927 -8.458 37.976 1.00 55.72 82 SER A O 1
ATOM 614 N N . ASP A 1 83 ? -21.983 -8.408 36.883 1.00 57.72 83 ASP A N 1
ATOM 615 C CA . ASP A 1 83 ? -21.171 -8.204 38.095 1.00 57.72 83 ASP A CA 1
ATOM 616 C C . ASP A 1 83 ? -21.380 -6.804 38.696 1.00 57.72 83 ASP A C 1
ATOM 618 O O . ASP A 1 83 ? -21.479 -6.656 39.919 1.00 57.72 83 ASP A O 1
ATOM 622 N N . ASP A 1 84 ? -21.570 -5.782 37.856 1.00 64.44 84 ASP A N 1
ATOM 623 C CA . ASP A 1 84 ? -21.959 -4.441 38.315 1.00 64.44 84 ASP A CA 1
ATOM 624 C C . ASP A 1 84 ? -23.365 -4.440 38.942 1.00 64.44 84 ASP A C 1
ATOM 626 O O . ASP A 1 84 ? -23.586 -3.834 39.987 1.00 64.44 84 ASP A O 1
ATOM 630 N N . VAL A 1 85 ? -24.330 -5.161 38.368 1.00 66.31 85 VAL A N 1
ATOM 631 C CA . VAL A 1 85 ? -25.677 -5.278 38.949 1.00 66.31 85 VAL A CA 1
ATOM 632 C C . VAL A 1 85 ? -25.648 -6.105 40.238 1.00 66.31 85 VAL A C 1
ATOM 634 O O . VAL A 1 85 ? -26.298 -5.727 41.209 1.00 66.31 85 VAL A O 1
ATOM 637 N N . MET A 1 86 ? -24.869 -7.186 40.299 1.00 69.12 86 MET A N 1
ATOM 638 C CA . MET A 1 86 ? -24.729 -8.025 41.495 1.00 69.12 86 MET A CA 1
ATOM 639 C C . MET A 1 86 ? -24.051 -7.270 42.645 1.00 69.12 86 MET A C 1
ATOM 641 O O . MET A 1 86 ? -24.491 -7.386 43.790 1.00 69.12 86 MET A O 1
ATOM 645 N N . SER A 1 87 ? -23.031 -6.454 42.357 1.00 72.19 87 SER A N 1
ATOM 646 C CA . SER A 1 87 ? -22.394 -5.590 43.360 1.00 72.19 87 SER A CA 1
ATOM 647 C C . SER A 1 87 ? -23.342 -4.501 43.873 1.00 72.19 87 SER A C 1
ATOM 649 O O . SER A 1 87 ? -23.475 -4.340 45.085 1.00 72.19 87 SER A O 1
ATOM 651 N N . VAL A 1 88 ? -24.096 -3.838 42.987 1.00 77.62 88 VAL A N 1
ATOM 652 C CA . VAL A 1 88 ? -25.100 -2.832 43.374 1.00 77.62 88 VAL A CA 1
ATOM 653 C C . VAL A 1 88 ? -26.223 -3.443 44.213 1.00 77.62 88 VAL A C 1
ATOM 655 O O . VAL A 1 88 ? -26.640 -2.831 45.194 1.00 77.62 88 VAL A O 1
ATOM 658 N N . LEU A 1 89 ? -26.711 -4.638 43.860 1.00 77.56 89 LEU A N 1
ATOM 659 C CA . LEU A 1 89 ? -27.732 -5.356 44.632 1.00 77.56 89 LEU A CA 1
ATOM 660 C C . LEU A 1 89 ? -27.226 -5.708 46.039 1.00 77.56 89 LEU A C 1
ATOM 662 O O . LEU A 1 89 ? -27.955 -5.514 47.013 1.00 77.56 89 LEU A O 1
ATOM 666 N N . ASN A 1 90 ? -25.965 -6.131 46.158 1.00 80.19 90 ASN A N 1
ATOM 667 C CA . ASN A 1 90 ? -25.328 -6.405 47.445 1.00 80.19 90 ASN A CA 1
ATOM 668 C C . ASN A 1 90 ? -25.176 -5.126 48.298 1.00 80.19 90 ASN A C 1
ATOM 670 O O . ASN A 1 90 ? -25.504 -5.133 49.484 1.00 80.19 90 ASN A O 1
ATOM 674 N N . ASP A 1 91 ? -24.786 -4.002 47.686 1.00 84.50 91 ASP A N 1
ATOM 675 C CA . ASP A 1 91 ? -24.638 -2.704 48.364 1.00 84.50 91 ASP A CA 1
ATOM 676 C C . ASP A 1 91 ? -25.963 -2.159 48.934 1.00 84.50 91 ASP A C 1
ATOM 678 O O . ASP A 1 91 ? -25.966 -1.470 49.958 1.00 84.50 91 ASP A O 1
ATOM 682 N N . ILE A 1 92 ? -27.102 -2.485 48.312 1.00 88.00 92 ILE A N 1
ATOM 683 C CA . ILE A 1 92 ? -28.447 -2.130 48.809 1.00 88.00 92 ILE A CA 1
ATOM 684 C C . ILE A 1 92 ? -29.101 -3.238 49.654 1.00 88.00 92 ILE A C 1
ATOM 686 O O . ILE A 1 92 ? -30.260 -3.101 50.052 1.00 88.00 92 ILE A O 1
ATOM 690 N N . GLY A 1 93 ? -28.368 -4.315 49.959 1.00 83.62 93 GLY A N 1
ATOM 691 C CA . GLY A 1 93 ? -28.822 -5.416 50.812 1.00 83.62 93 GLY A CA 1
ATOM 692 C C . GLY A 1 93 ? -29.878 -6.322 50.174 1.00 83.62 93 GLY A C 1
ATOM 693 O O . GLY A 1 93 ? -30.650 -6.957 50.893 1.00 83.62 93 GLY A O 1
ATOM 694 N N . ILE A 1 94 ? -29.948 -6.363 48.841 1.00 83.50 94 ILE A N 1
ATOM 695 C CA . ILE A 1 94 ? -30.824 -7.264 48.091 1.00 83.50 94 ILE A CA 1
ATOM 696 C C . ILE A 1 94 ? -30.018 -8.497 47.680 1.00 83.50 94 ILE A C 1
ATOM 698 O O . ILE A 1 94 ? -29.094 -8.415 46.876 1.00 83.50 94 ILE A O 1
ATOM 702 N N . GLU A 1 95 ? -30.396 -9.654 48.221 1.00 78.56 95 GLU A N 1
ATOM 703 C CA . GLU A 1 95 ? -29.785 -10.937 47.877 1.00 78.56 95 GLU A CA 1
ATOM 704 C C . GLU A 1 95 ? -30.336 -11.438 46.524 1.00 78.56 95 GLU A C 1
ATOM 706 O O . GLU A 1 95 ? -31.558 -11.570 46.372 1.00 78.56 95 GLU A O 1
ATOM 711 N N . PRO A 1 96 ? -29.482 -11.691 45.516 1.00 68.44 96 PRO A N 1
ATOM 712 C CA . PRO A 1 96 ? -29.921 -12.207 44.225 1.00 68.44 96 PRO A CA 1
ATOM 713 C C . PRO A 1 96 ? -30.488 -13.621 44.370 1.00 68.44 96 PRO A C 1
ATOM 715 O O . PRO A 1 96 ? -29.899 -14.480 45.024 1.00 68.44 96 PRO A O 1
ATOM 718 N N . ILE A 1 97 ? -31.621 -13.886 43.724 1.00 75.94 97 ILE A N 1
ATOM 719 C CA . ILE A 1 97 ? -32.195 -15.232 43.674 1.00 75.94 97 ILE A CA 1
ATOM 720 C C . ILE A 1 97 ? -31.484 -16.000 42.559 1.00 75.94 97 ILE A C 1
ATOM 722 O O . ILE A 1 97 ? -31.662 -15.676 41.385 1.00 75.94 97 ILE A O 1
ATOM 726 N N . SER A 1 98 ? -30.698 -17.017 42.923 1.00 71.69 98 SER A N 1
ATOM 727 C CA . SER A 1 98 ? -30.162 -17.972 41.950 1.00 71.69 98 SER A CA 1
ATOM 728 C C . SER A 1 98 ? -31.305 -18.812 41.387 1.00 71.69 98 SER A C 1
ATOM 730 O O . SER A 1 98 ? -32.036 -19.457 42.142 1.00 71.69 98 SER A O 1
ATOM 732 N N . ILE A 1 99 ? -31.479 -18.786 40.068 1.00 73.50 99 ILE A N 1
ATOM 733 C CA . ILE A 1 99 ? -32.361 -19.707 39.350 1.00 73.50 99 ILE A CA 1
ATOM 734 C C . ILE A 1 99 ? -31.434 -20.678 38.624 1.00 73.50 99 ILE A C 1
ATOM 736 O O . ILE A 1 99 ? -31.217 -20.568 37.420 1.00 73.50 99 ILE A O 1
ATOM 740 N N . ASP A 1 100 ? -30.811 -21.569 39.389 1.00 63.00 100 ASP A N 1
ATOM 741 C CA . ASP A 1 100 ? -30.098 -22.706 38.817 1.00 63.00 100 ASP A CA 1
ATOM 742 C C . ASP A 1 100 ? -31.149 -23.708 38.309 1.00 63.00 100 ASP A C 1
ATOM 744 O O . ASP A 1 100 ? -32.026 -24.124 39.075 1.00 63.00 100 ASP A O 1
ATOM 748 N N . GLU A 1 101 ? -31.090 -24.041 37.016 1.00 46.09 101 GLU A N 1
ATOM 749 C CA . GLU A 1 101 ? -31.920 -25.075 36.370 1.00 46.09 101 GLU A CA 1
ATOM 750 C C . GLU A 1 101 ? -31.248 -26.455 36.439 1.00 46.09 101 GLU A C 1
ATOM 752 O O . GLU A 1 101 ? -30.028 -26.546 36.159 1.00 46.09 101 GLU A O 1
#

pLDDT: mean 78.55, std 16.89, range [42.41, 98.12]

Foldseek 3Di:
DDDDDDPPPPPPPPVQVVCVVVVNNPPPPPPPPVNVVVVVVVVVPDPVVVVVVVVVVVVVVVVVVVVVVVVVVCVVVCVCVVVVVCVVCVVVVHDDDDPDD

Secondary structure (DSSP, 8-state):
--------S------HHHHHHTT---------HHHHHHHHHHHHT--HHHHHHHHHHHHHHHHHHHHHHHHHHHHHHGGGHHHHHHHHHHHTT--------